Protein AF-A0A958IU65-F1 (afdb_monomer_lite)

Sequence (133 aa):
NYQGGKGWEYQDGKKAEGENRTDYEFRWTTRDATSGDDIDITVKVAGNLVSSFSTDYKVPKIYSKKSDSSVAEITSILLVLLIGIVTIVLAFKRWRAYELSFGFALGMGGLVAVLFGIFMYMELPSGMGWTIL

Foldseek 3Di:
DDDDPPFKDWDDWDWDDDPPWIKIKTWIWGADPPPRWIKIWIWIDTHPRTPDTDIDTPDPVVPVPPPPCPVVVVVVVVVVVVVVVVVVVVVVVVVVVVVDDPVNVVVVVVVVVVVVVVVCVVPPPPPPPDPPD

Secondary structure (DSSP, 8-state):
-----TTEEEEEEEEEEETTEEEEEEEEEEE-TTT--EEEEEEEEETTEEEEEEEEE---GGG-TTSSHHHHHHHHHHHHHHHHHHHHHHHHHHHHTT---HHHHHHHHHHHHHHHHHHHHHHS-TT-S----

Radius of gyration: 27.37 Å; chains: 1; bounding box: 64×42×70 Å

Structure (mmCIF, N/CA/C/O backbone):
data_AF-A0A958IU65-F1
#
_entry.id   AF-A0A958IU65-F1
#
loop_
_atom_site.group_PDB
_atom_site.id
_atom_site.type_symbol
_atom_site.label_atom_id
_atom_site.label_alt_id
_atom_site.label_comp_id
_atom_site.label_asym_id
_atom_site.label_entity_id
_atom_site.label_seq_id
_atom_site.pdbx_PDB_ins_code
_atom_site.Cartn_x
_atom_site.Cartn_y
_atom_site.Cartn_z
_atom_site.occupancy
_atom_site.B_iso_or_equiv
_atom_site.auth_seq_id
_atom_site.auth_comp_id
_atom_site.auth_asym_id
_atom_site.auth_atom_id
_atom_site.pdbx_PDB_model_num
ATOM 1 N N . ASN A 1 1 ? 27.412 -3.493 -39.521 1.00 37.69 1 ASN A N 1
ATOM 2 C CA . ASN A 1 1 ? 26.346 -2.490 -39.718 1.00 37.69 1 ASN A CA 1
ATOM 3 C C . ASN A 1 1 ? 25.019 -3.198 -39.893 1.00 37.69 1 ASN A C 1
ATOM 5 O O . ASN A 1 1 ? 24.671 -3.551 -41.010 1.00 37.69 1 ASN A O 1
ATOM 9 N N . TYR A 1 2 ? 24.322 -3.465 -38.789 1.00 40.84 2 TYR A N 1
ATOM 10 C CA . TYR A 1 2 ? 22.954 -3.978 -38.832 1.00 40.84 2 TYR A CA 1
ATOM 11 C C . TYR A 1 2 ? 22.015 -2.776 -38.851 1.00 40.84 2 TYR A C 1
ATOM 13 O O . TYR A 1 2 ? 21.949 -2.034 -37.876 1.00 40.84 2 TYR A O 1
ATOM 21 N N . GLN A 1 3 ? 21.349 -2.545 -39.981 1.00 44.38 3 GLN A N 1
ATOM 22 C CA . GLN A 1 3 ? 20.277 -1.558 -40.057 1.00 44.38 3 GLN A CA 1
ATOM 23 C C . GLN A 1 3 ? 18.984 -2.235 -39.601 1.00 44.38 3 GLN A C 1
ATOM 25 O O . GLN A 1 3 ? 18.494 -3.151 -40.262 1.00 44.38 3 GLN A O 1
ATOM 30 N N . GLY A 1 4 ? 18.485 -1.832 -38.431 1.00 45.00 4 GLY A N 1
ATOM 31 C CA . GLY A 1 4 ? 17.179 -2.252 -37.931 1.00 45.00 4 GLY A CA 1
ATOM 32 C C . GLY A 1 4 ? 16.066 -1.777 -38.866 1.00 45.00 4 GLY A C 1
ATOM 33 O O . GLY A 1 4 ? 16.177 -0.726 -39.498 1.00 45.00 4 GLY A O 1
ATOM 34 N N . GLY A 1 5 ? 15.003 -2.576 -38.991 1.00 48.91 5 GLY A N 1
ATOM 35 C CA . GLY A 1 5 ? 13.824 -2.224 -39.784 1.00 48.91 5 GLY A CA 1
ATOM 36 C C . GLY A 1 5 ? 13.196 -0.899 -39.334 1.00 48.91 5 GLY A C 1
ATOM 37 O O . GLY A 1 5 ? 13.427 -0.433 -38.221 1.00 48.91 5 GLY A O 1
ATOM 38 N N . LYS A 1 6 ? 12.405 -0.279 -40.220 1.00 54.84 6 LYS A N 1
ATOM 39 C CA . LYS A 1 6 ? 11.776 1.037 -40.007 1.00 54.84 6 LYS A CA 1
ATOM 40 C C . LYS A 1 6 ? 11.134 1.137 -38.612 1.00 54.84 6 LYS A C 1
ATOM 42 O O . LYS A 1 6 ? 10.155 0.446 -38.350 1.00 54.84 6 LYS A O 1
ATOM 47 N N . GLY A 1 7 ? 11.690 1.996 -37.755 1.00 59.06 7 GLY A N 1
ATOM 48 C CA . GLY A 1 7 ? 11.215 2.250 -36.386 1.00 59.06 7 GLY A CA 1
ATOM 49 C C . GLY A 1 7 ? 12.228 1.954 -35.273 1.00 59.06 7 GLY A C 1
ATOM 50 O O . GLY A 1 7 ? 11.996 2.364 -34.143 1.00 59.06 7 GLY A O 1
ATOM 51 N N . TRP A 1 8 ? 13.347 1.294 -35.588 1.00 57.72 8 TRP A N 1
ATOM 52 C CA . TRP A 1 8 ? 14.375 0.921 -34.613 1.00 57.72 8 TRP A CA 1
ATOM 53 C C . TRP A 1 8 ? 15.637 1.759 -34.804 1.00 57.72 8 TRP A C 1
ATOM 55 O O . TRP A 1 8 ? 16.311 1.635 -35.830 1.00 57.72 8 TRP A O 1
ATOM 65 N N . GLU A 1 9 ? 15.984 2.578 -33.813 1.00 70.06 9 GLU A N 1
ATOM 66 C CA . GLU A 1 9 ? 17.238 3.329 -33.809 1.00 70.06 9 GLU A CA 1
ATOM 67 C C . GLU A 1 9 ? 18.264 2.600 -32.935 1.00 70.06 9 GLU A C 1
ATOM 69 O O . GLU A 1 9 ? 18.077 2.401 -31.732 1.00 70.06 9 GLU A O 1
ATOM 74 N N . TYR A 1 10 ? 19.340 2.128 -33.567 1.00 64.94 10 TYR A N 1
ATOM 75 C CA . TYR A 1 10 ? 20.457 1.503 -32.868 1.00 64.94 10 TYR A CA 1
ATOM 76 C C . TYR A 1 10 ? 21.303 2.587 -32.202 1.00 64.94 10 TYR A C 1
ATOM 78 O O . TYR A 1 10 ? 21.844 3.448 -32.892 1.00 64.94 10 TYR A O 1
ATOM 86 N N . GLN A 1 11 ? 21.413 2.531 -30.876 1.00 67.81 11 GLN A N 1
ATOM 87 C CA . GLN A 1 11 ? 22.088 3.563 -30.087 1.00 67.81 11 GLN A CA 1
ATOM 88 C C . GLN A 1 11 ? 23.583 3.270 -29.954 1.00 67.81 11 GLN A C 1
ATOM 90 O O . GLN A 1 11 ? 24.422 4.085 -30.326 1.00 67.81 11 GLN A O 1
ATOM 95 N N . ASP A 1 12 ? 23.923 2.104 -29.403 1.00 61.41 12 ASP A N 1
ATOM 96 C CA . ASP A 1 12 ? 25.302 1.757 -29.069 1.00 61.41 12 ASP A CA 1
ATOM 97 C C . ASP A 1 12 ? 25.460 0.241 -28.895 1.00 61.41 12 ASP A C 1
ATOM 99 O O . ASP A 1 12 ? 24.513 -0.467 -28.527 1.00 61.41 12 ASP A O 1
ATOM 103 N N . GLY A 1 13 ? 26.674 -0.246 -29.144 1.00 60.38 13 GLY A N 1
ATOM 104 C CA . GLY A 1 13 ? 27.060 -1.635 -28.922 1.00 60.38 13 GLY A CA 1
ATOM 105 C C . GLY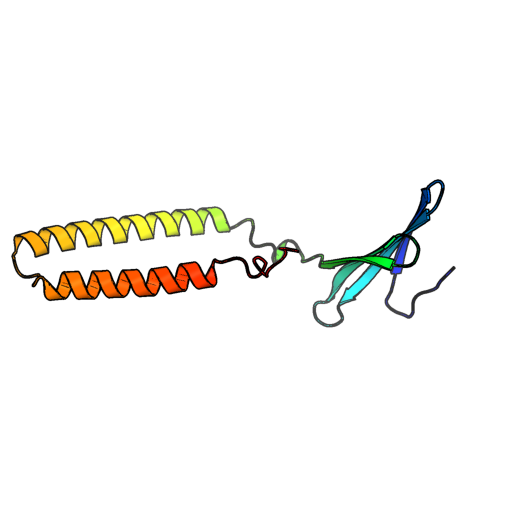 A 1 13 ? 28.391 -1.700 -28.214 1.00 60.38 13 GLY A C 1
ATOM 106 O O . GLY A 1 13 ? 29.425 -1.403 -28.812 1.00 60.38 13 GLY A O 1
ATOM 107 N N . LYS A 1 14 ? 28.380 -2.122 -26.951 1.00 67.56 14 LYS A N 1
ATOM 108 C CA . LYS A 1 14 ? 29.608 -2.280 -26.173 1.00 67.56 14 LYS A CA 1
ATOM 109 C C . LYS A 1 14 ? 30.051 -3.729 -26.205 1.00 67.56 14 LYS A C 1
ATOM 111 O O . LYS A 1 14 ? 29.274 -4.637 -25.919 1.00 67.56 14 LYS A O 1
ATOM 116 N N . LYS A 1 15 ? 31.320 -3.923 -26.555 1.00 68.31 15 LYS A N 1
ATOM 117 C CA . LYS A 1 15 ? 31.996 -5.217 -26.549 1.00 68.31 15 LYS A CA 1
ATOM 118 C C . LYS A 1 15 ? 32.989 -5.233 -25.396 1.00 68.31 15 LYS A C 1
ATOM 120 O O . LYS A 1 15 ? 33.847 -4.356 -25.323 1.00 68.31 15 LYS A O 1
ATOM 125 N N . ALA A 1 16 ? 32.876 -6.221 -24.519 1.00 67.38 16 ALA A N 1
ATOM 126 C CA . ALA A 1 16 ? 33.872 -6.496 -23.494 1.00 67.38 16 ALA A CA 1
ATOM 127 C C . ALA A 1 16 ? 34.495 -7.866 -23.776 1.00 67.38 16 ALA A C 1
ATOM 129 O O . ALA A 1 16 ? 33.805 -8.886 -23.788 1.00 67.38 16 ALA A O 1
ATOM 130 N N . GLU A 1 17 ? 35.797 -7.885 -24.050 1.00 55.12 17 GLU A N 1
ATOM 131 C CA . GLU A 1 17 ? 36.560 -9.115 -24.261 1.00 55.12 17 GLU A CA 1
ATOM 132 C C . GLU A 1 17 ? 37.249 -9.512 -22.954 1.00 55.12 17 GLU A C 1
ATOM 134 O O . GLU A 1 17 ? 38.076 -8.772 -22.425 1.00 55.12 17 GLU A O 1
ATOM 139 N N . GLY A 1 18 ? 36.879 -10.672 -22.418 1.00 59.31 18 GLY A N 1
ATOM 140 C CA . GLY A 1 18 ? 37.615 -11.366 -21.369 1.00 59.31 18 GLY A CA 1
ATOM 141 C C . GLY A 1 18 ? 38.482 -12.482 -21.953 1.00 59.31 18 GLY A C 1
ATOM 142 O O . GLY A 1 18 ? 38.281 -12.913 -23.086 1.00 59.31 18 GLY A O 1
ATOM 143 N N . GLU A 1 19 ? 39.409 -12.996 -21.146 1.00 55.31 19 GLU A N 1
ATOM 144 C CA . GLU A 1 19 ? 40.436 -13.976 -21.546 1.00 55.31 19 GLU A CA 1
ATOM 145 C C . GLU A 1 19 ? 39.869 -15.274 -22.165 1.00 55.31 19 GLU A C 1
ATOM 147 O O . GLU A 1 19 ? 40.542 -15.908 -22.968 1.00 55.31 19 GLU A O 1
ATOM 152 N N . ASN A 1 20 ? 38.612 -15.636 -21.859 1.00 57.50 20 ASN A N 1
ATOM 153 C CA . ASN A 1 20 ? 37.912 -16.814 -22.403 1.00 57.50 20 ASN A CA 1
ATOM 154 C C . ASN A 1 20 ? 36.436 -16.562 -22.798 1.00 57.50 20 ASN A C 1
ATOM 156 O O . ASN A 1 20 ? 35.690 -17.513 -23.040 1.00 57.50 20 ASN A O 1
ATOM 160 N N . ARG A 1 21 ? 35.964 -15.306 -22.834 1.00 61.78 21 ARG A N 1
ATOM 161 C CA . ARG A 1 21 ? 34.565 -14.989 -23.189 1.00 61.78 21 ARG A CA 1
ATOM 162 C C . ARG A 1 21 ? 34.425 -13.575 -23.736 1.00 61.78 21 ARG A C 1
ATOM 164 O O . ARG A 1 21 ? 35.033 -12.646 -23.218 1.00 61.78 21 ARG A O 1
ATOM 171 N N . THR A 1 22 ? 33.574 -13.406 -24.741 1.00 68.50 22 THR A N 1
ATOM 172 C CA . THR A 1 22 ? 33.177 -12.088 -25.242 1.00 68.50 22 THR A CA 1
ATOM 173 C C . THR A 1 22 ? 31.748 -11.785 -24.826 1.00 68.50 22 THR A C 1
ATOM 175 O O . THR A 1 22 ? 30.840 -12.565 -25.117 1.00 68.50 22 THR A O 1
ATOM 178 N N . ASP A 1 23 ? 31.559 -10.643 -24.178 1.00 74.38 23 ASP A N 1
ATOM 179 C CA . ASP A 1 23 ? 30.254 -10.149 -23.763 1.00 74.38 23 ASP A CA 1
ATOM 180 C C . ASP A 1 23 ? 29.844 -8.980 -24.667 1.00 74.38 23 ASP A C 1
ATOM 182 O O . ASP A 1 23 ? 30.654 -8.104 -24.995 1.00 74.38 23 ASP A O 1
ATOM 186 N N . TYR A 1 24 ? 28.578 -8.979 -25.079 1.00 73.12 24 TYR A N 1
ATOM 187 C CA . TYR A 1 24 ? 27.986 -7.955 -25.933 1.00 73.12 24 TYR A CA 1
ATOM 188 C C . TYR A 1 24 ? 26.821 -7.293 -25.211 1.00 73.12 24 TYR A C 1
ATOM 190 O O . TYR A 1 24 ? 25.949 -7.962 -24.659 1.00 73.12 24 TYR A O 1
ATOM 198 N N . GLU A 1 25 ? 26.778 -5.972 -25.257 1.00 75.69 25 GLU A N 1
ATOM 199 C CA . GLU A 1 25 ? 25.624 -5.191 -24.841 1.00 75.69 25 GLU A CA 1
ATOM 200 C C . GLU A 1 25 ? 25.094 -4.434 -26.050 1.00 75.69 25 GLU A C 1
ATOM 202 O O . GLU A 1 25 ? 25.817 -3.637 -26.644 1.00 75.69 25 GLU A O 1
ATOM 207 N N . PHE A 1 26 ? 23.836 -4.684 -26.398 1.00 77.38 26 PHE A N 1
ATOM 208 C CA . PHE A 1 26 ? 23.138 -4.010 -27.482 1.00 77.38 26 PHE A CA 1
ATOM 209 C C . PHE A 1 26 ? 22.026 -3.135 -26.912 1.00 77.38 26 PHE A C 1
ATOM 211 O O . PHE A 1 26 ? 21.247 -3.589 -26.067 1.00 77.38 26 PHE A O 1
ATOM 218 N N . ARG A 1 27 ? 21.945 -1.889 -27.385 1.00 75.06 27 ARG A N 1
ATOM 219 C CA . ARG A 1 27 ? 20.891 -0.944 -27.007 1.00 75.06 27 ARG A CA 1
ATOM 220 C C . ARG A 1 27 ? 20.145 -0.439 -28.232 1.00 75.06 27 ARG A C 1
ATOM 222 O O . ARG A 1 27 ? 20.755 0.044 -29.188 1.00 75.06 27 ARG A O 1
ATOM 229 N N . TRP A 1 28 ? 18.824 -0.499 -28.162 1.00 77.75 28 TRP A N 1
ATOM 230 C CA . TRP A 1 28 ? 17.920 0.038 -29.171 1.00 77.75 28 TRP A CA 1
ATOM 231 C C . TRP A 1 28 ? 16.912 0.967 -28.518 1.00 77.75 28 TRP A C 1
ATOM 233 O O . TRP A 1 28 ? 16.452 0.692 -27.415 1.00 77.75 28 TRP A O 1
ATOM 243 N N . THR A 1 29 ? 16.528 2.020 -29.224 1.00 76.75 29 THR A N 1
ATOM 244 C CA . THR A 1 29 ? 15.356 2.820 -28.871 1.00 76.75 29 THR A CA 1
ATOM 245 C C . THR A 1 29 ? 14.297 2.607 -29.948 1.00 76.75 29 THR A C 1
ATOM 247 O O . THR A 1 29 ? 14.593 2.654 -31.145 1.00 76.75 29 THR A O 1
ATOM 250 N N . THR A 1 30 ? 13.066 2.335 -29.530 1.00 77.50 30 THR A N 1
ATOM 251 C CA . THR A 1 30 ? 11.893 2.247 -30.406 1.00 77.50 30 THR A CA 1
ATOM 252 C C . THR A 1 30 ? 10.784 3.117 -29.847 1.00 77.50 30 THR A C 1
ATOM 254 O O . THR A 1 30 ? 10.714 3.344 -28.644 1.00 77.50 30 THR A O 1
ATOM 257 N N . ARG A 1 31 ? 9.887 3.584 -30.709 1.00 73.25 31 ARG A N 1
ATOM 258 C CA . ARG A 1 31 ? 8.703 4.326 -30.283 1.00 73.25 31 ARG A CA 1
ATOM 259 C C . ARG A 1 31 ? 7.509 3.388 -30.197 1.00 73.25 31 ARG A C 1
ATOM 261 O O . ARG A 1 31 ? 7.259 2.637 -31.141 1.00 73.25 31 ARG A O 1
ATOM 268 N N . ASP A 1 32 ? 6.779 3.417 -29.090 1.00 71.69 32 ASP A N 1
ATOM 269 C CA . ASP A 1 32 ? 5.525 2.677 -28.979 1.00 71.69 32 ASP A CA 1
ATOM 270 C C . ASP A 1 32 ? 4.481 3.287 -29.922 1.00 71.69 32 ASP A C 1
ATOM 272 O O . ASP A 1 32 ? 4.224 4.491 -29.897 1.00 71.69 32 ASP A O 1
ATOM 276 N N . ALA A 1 33 ? 3.852 2.451 -30.746 1.00 66.31 33 ALA A N 1
ATOM 277 C CA . ALA A 1 33 ? 2.788 2.879 -31.645 1.00 66.31 33 ALA A CA 1
ATOM 278 C C . ALA A 1 33 ? 1.504 3.289 -30.900 1.00 66.31 33 ALA A C 1
ATOM 280 O O . ALA A 1 33 ? 0.696 4.032 -31.455 1.00 66.31 33 ALA A O 1
ATOM 281 N N . THR A 1 34 ? 1.307 2.810 -29.666 1.00 65.25 34 THR A N 1
ATOM 282 C CA . THR A 1 34 ? 0.079 3.035 -28.888 1.00 65.25 34 THR A CA 1
ATOM 283 C C . THR A 1 34 ? 0.191 4.257 -27.984 1.00 65.25 34 THR A C 1
ATOM 285 O O . THR A 1 34 ? -0.688 5.116 -28.006 1.00 65.25 34 THR A O 1
ATOM 288 N N . SER A 1 35 ? 1.261 4.345 -27.188 1.00 63.47 35 SER A N 1
ATOM 289 C CA . SER A 1 35 ? 1.492 5.473 -26.273 1.00 63.47 35 SER A CA 1
ATOM 290 C C . SER A 1 35 ? 2.237 6.640 -26.926 1.00 63.47 35 SER A C 1
ATOM 292 O O . SER A 1 35 ? 2.112 7.776 -26.477 1.00 63.47 35 SER A O 1
ATOM 294 N N . GLY A 1 36 ? 2.971 6.398 -28.018 1.00 66.56 36 GLY A N 1
ATOM 295 C CA . GLY A 1 36 ? 3.824 7.407 -28.644 1.00 66.56 36 GLY A CA 1
ATOM 296 C C . GLY A 1 36 ? 5.087 7.731 -27.841 1.00 66.56 36 GLY A C 1
ATOM 297 O O . GLY A 1 36 ? 5.797 8.663 -28.234 1.00 66.56 36 GLY A O 1
ATOM 298 N N . ASP A 1 37 ? 5.357 6.981 -26.769 1.00 72.75 37 ASP A N 1
ATOM 299 C CA . ASP A 1 37 ? 6.510 7.136 -25.884 1.00 72.75 37 ASP A CA 1
ATOM 300 C C . ASP A 1 37 ? 7.736 6.376 -26.408 1.00 72.75 37 ASP A C 1
ATOM 302 O O . ASP A 1 37 ? 7.622 5.380 -27.134 1.00 72.75 37 ASP A O 1
ATOM 306 N N . ASP A 1 38 ? 8.923 6.847 -26.021 1.00 75.81 38 ASP A N 1
ATOM 307 C CA . ASP A 1 38 ? 10.183 6.180 -26.339 1.00 75.81 38 ASP A CA 1
ATOM 308 C C . ASP A 1 38 ? 10.421 5.010 -25.374 1.00 75.81 38 ASP A C 1
ATOM 310 O O . ASP A 1 38 ? 10.344 5.143 -24.148 1.00 75.81 38 ASP A O 1
ATOM 314 N N . ILE A 1 39 ? 10.753 3.858 -25.940 1.00 75.81 39 ILE A N 1
ATOM 315 C CA . ILE A 1 39 ? 11.102 2.632 -25.236 1.00 75.81 39 ILE A CA 1
ATOM 316 C C . ILE A 1 39 ? 12.572 2.338 -25.513 1.00 75.81 39 ILE A C 1
ATOM 318 O O . ILE A 1 39 ? 12.960 2.102 -26.659 1.00 75.81 39 ILE A O 1
ATOM 322 N N . ASP A 1 40 ? 13.379 2.294 -24.458 1.00 81.00 40 ASP A N 1
ATOM 323 C CA . ASP A 1 40 ? 14.762 1.839 -24.533 1.00 81.00 40 ASP A CA 1
ATOM 324 C C . ASP A 1 40 ? 14.820 0.335 -24.222 1.00 81.00 40 ASP A C 1
ATOM 326 O O . ASP A 1 40 ? 14.379 -0.129 -23.172 1.00 81.00 40 ASP A O 1
ATOM 330 N N . ILE A 1 41 ? 15.381 -0.451 -25.136 1.00 77.81 41 ILE A N 1
ATOM 331 C CA . ILE A 1 41 ? 15.561 -1.898 -25.007 1.00 77.81 41 ILE A CA 1
ATOM 332 C C . ILE A 1 41 ? 17.054 -2.182 -24.899 1.00 77.81 41 ILE A C 1
ATOM 334 O O . ILE A 1 41 ? 17.836 -1.815 -25.777 1.00 77.81 41 ILE A O 1
ATOM 338 N N . THR A 1 42 ? 17.453 -2.870 -23.831 1.00 79.44 42 THR A N 1
ATOM 339 C CA . THR A 1 42 ? 18.841 -3.291 -23.606 1.00 79.44 42 THR A CA 1
ATOM 340 C C . THR A 1 42 ? 18.918 -4.807 -23.534 1.00 79.44 42 THR A C 1
ATOM 342 O O . THR A 1 42 ? 18.260 -5.431 -22.700 1.00 79.44 42 THR A O 1
ATOM 345 N N . VAL A 1 43 ? 19.763 -5.404 -24.373 1.00 78.94 43 VAL A N 1
ATOM 346 C CA . VAL A 1 43 ? 20.038 -6.844 -24.363 1.00 78.94 43 VAL A CA 1
ATOM 347 C C . VAL A 1 43 ? 21.510 -7.073 -24.083 1.00 78.94 43 VAL A C 1
ATOM 349 O O . VAL A 1 43 ? 22.378 -6.559 -24.788 1.00 78.94 43 VAL A O 1
ATOM 352 N N . LYS A 1 44 ? 21.788 -7.873 -23.056 1.00 78.75 44 LYS A N 1
ATOM 353 C CA . LYS A 1 44 ? 23.134 -8.315 -22.702 1.00 78.75 44 LYS A CA 1
ATOM 354 C C . LYS A 1 44 ? 23.289 -9.783 -23.062 1.00 78.75 44 LYS A C 1
ATOM 356 O O . LYS A 1 44 ? 22.473 -10.621 -22.678 1.00 78.75 44 LYS A O 1
ATOM 361 N N . VAL A 1 45 ? 24.349 -10.087 -23.793 1.00 79.81 45 VAL A N 1
ATOM 362 C CA . VAL A 1 45 ? 24.733 -11.435 -24.202 1.00 79.81 45 VAL A CA 1
ATOM 363 C C . VAL A 1 45 ? 26.079 -11.739 -23.563 1.00 79.81 45 VAL A C 1
ATOM 365 O O . VAL A 1 45 ? 27.049 -11.022 -23.795 1.00 79.81 45 VAL A O 1
ATOM 368 N N . ALA A 1 46 ? 26.133 -12.783 -22.740 1.00 76.62 46 ALA A N 1
ATOM 369 C CA . ALA A 1 46 ? 27.360 -13.264 -22.120 1.00 76.62 46 ALA A CA 1
ATOM 370 C C . ALA A 1 46 ? 27.830 -14.532 -22.848 1.00 76.62 46 ALA A C 1
ATOM 372 O O . ALA A 1 46 ? 27.261 -15.613 -22.665 1.00 76.62 46 ALA A O 1
ATOM 373 N N . GLY A 1 47 ? 28.848 -14.414 -23.704 1.00 71.88 47 GLY A N 1
ATOM 374 C CA . GLY A 1 47 ? 29.265 -15.495 -24.601 1.00 71.88 47 GLY A CA 1
ATOM 375 C C . GLY A 1 47 ? 28.156 -15.890 -25.583 1.00 71.88 47 GLY A C 1
ATOM 376 O O . GLY A 1 47 ? 27.839 -15.133 -26.495 1.00 71.88 47 GLY A O 1
ATOM 377 N N . ASN A 1 48 ? 27.559 -17.071 -25.378 1.00 74.81 48 ASN A N 1
ATOM 378 C CA . ASN A 1 48 ? 26.519 -17.638 -26.253 1.00 74.81 48 ASN A CA 1
ATOM 379 C C . ASN A 1 48 ? 25.100 -17.543 -25.662 1.00 74.81 48 ASN A C 1
ATOM 381 O O . ASN A 1 48 ? 24.150 -18.030 -26.272 1.00 74.81 48 ASN A O 1
ATOM 385 N N . LEU A 1 49 ? 24.951 -16.979 -24.460 1.00 72.19 49 LEU A N 1
ATOM 386 C CA . LEU A 1 49 ? 23.685 -16.938 -23.730 1.00 72.19 49 LEU A CA 1
ATOM 387 C C . LEU A 1 49 ? 23.224 -15.494 -23.533 1.00 72.19 49 LEU A C 1
ATOM 389 O O . LEU A 1 49 ? 24.017 -14.620 -23.180 1.00 72.19 49 LEU A O 1
ATOM 393 N N . VAL A 1 50 ? 21.925 -15.249 -23.717 1.00 76.50 50 VAL A N 1
ATOM 394 C CA . VAL A 1 50 ? 21.303 -13.981 -23.314 1.00 76.50 50 VAL A CA 1
ATOM 395 C C . VAL A 1 50 ? 21.287 -13.945 -21.789 1.00 76.50 50 VAL A C 1
ATOM 397 O O . VAL A 1 50 ? 20.634 -14.770 -21.156 1.00 76.50 50 VAL A O 1
ATOM 400 N N . SER A 1 51 ? 22.044 -13.022 -21.200 1.00 75.62 51 SER A N 1
ATOM 401 C CA . SER A 1 51 ? 22.191 -12.905 -19.748 1.00 75.62 51 SER A CA 1
ATOM 402 C C . SER A 1 51 ? 21.163 -11.963 -19.134 1.00 75.62 51 SER A C 1
ATOM 404 O O . SER A 1 51 ? 20.781 -12.140 -17.980 1.00 75.62 51 SER A O 1
ATOM 406 N N . SER A 1 52 ? 20.709 -10.956 -19.884 1.00 71.75 52 SER A N 1
ATOM 407 C CA . SER A 1 52 ? 19.717 -9.998 -19.403 1.00 71.75 52 SER A CA 1
ATOM 408 C C . SER A 1 52 ? 18.981 -9.329 -20.560 1.00 71.75 52 SER A C 1
ATOM 410 O O . SER A 1 52 ? 19.583 -8.975 -21.576 1.00 71.75 52 SER A O 1
ATOM 412 N N . PHE A 1 53 ? 17.677 -9.141 -20.374 1.00 78.81 53 PHE A N 1
ATOM 413 C CA . PHE A 1 53 ? 16.796 -8.373 -21.243 1.00 78.81 53 PHE A CA 1
ATOM 414 C C . PHE A 1 53 ? 16.084 -7.328 -20.376 1.00 78.81 53 PHE A C 1
ATOM 416 O O . PHE A 1 53 ? 15.390 -7.699 -19.430 1.00 78.81 53 PHE A O 1
ATOM 423 N N . SER A 1 54 ? 16.281 -6.041 -20.672 1.00 72.06 54 SER A N 1
ATOM 424 C CA . SER A 1 54 ? 15.613 -4.924 -19.992 1.00 72.06 54 SER A CA 1
ATOM 425 C C . SER A 1 54 ? 14.853 -4.070 -20.994 1.00 72.06 54 SER A C 1
ATOM 427 O O . SER A 1 54 ? 15.303 -3.866 -22.124 1.00 72.06 54 SER A O 1
ATOM 429 N N . THR A 1 55 ? 13.702 -3.561 -20.569 1.00 74.19 55 THR A N 1
ATOM 430 C CA . THR A 1 55 ? 12.874 -2.629 -21.334 1.00 74.19 55 THR A CA 1
ATOM 431 C C . THR A 1 55 ? 12.490 -1.478 -20.420 1.00 74.19 55 THR A C 1
ATOM 433 O O . THR A 1 55 ? 11.755 -1.667 -19.453 1.00 74.19 55 THR A O 1
ATOM 436 N N . ASP A 1 56 ? 12.998 -0.294 -20.732 1.00 73.75 56 ASP A N 1
ATOM 437 C CA . ASP A 1 56 ? 12.796 0.929 -19.973 1.00 73.75 56 ASP A CA 1
ATOM 438 C C . ASP A 1 56 ? 11.883 1.866 -20.770 1.00 73.75 56 ASP A C 1
ATOM 440 O O . ASP A 1 56 ? 12.254 2.408 -21.811 1.00 73.75 56 ASP A O 1
ATOM 444 N N . TYR A 1 57 ? 10.659 2.052 -20.277 1.00 69.75 57 TYR A N 1
ATOM 445 C CA . TYR A 1 57 ? 9.698 2.986 -20.858 1.00 69.75 57 TYR A CA 1
ATOM 446 C C . TYR A 1 57 ? 10.011 4.393 -20.348 1.00 69.75 57 TYR A C 1
ATOM 448 O O . TYR A 1 57 ? 9.915 4.657 -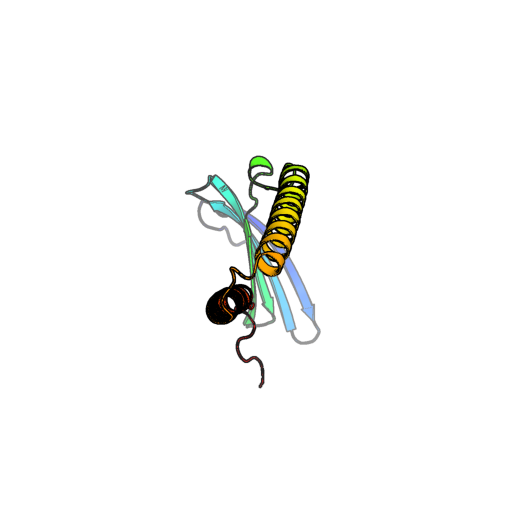19.144 1.00 69.75 57 TYR A O 1
ATOM 456 N N . LYS A 1 58 ? 10.355 5.326 -21.241 1.00 63.88 58 LYS A N 1
ATOM 457 C CA . LYS A 1 58 ? 10.496 6.743 -20.885 1.00 63.88 58 LYS A CA 1
ATOM 458 C C . LYS A 1 58 ? 9.115 7.371 -20.757 1.00 63.88 58 LYS A C 1
ATOM 460 O O . LYS A 1 58 ? 8.671 8.123 -21.615 1.00 63.88 58 LYS A O 1
ATOM 465 N N . VAL A 1 59 ? 8.442 7.077 -19.649 1.00 60.69 59 VAL A N 1
ATOM 466 C CA . VAL A 1 59 ? 7.159 7.698 -19.325 1.00 60.69 59 VAL A CA 1
ATOM 467 C C . VAL A 1 59 ? 7.382 9.207 -19.104 1.00 60.69 59 VAL A C 1
ATOM 469 O O . VAL A 1 59 ? 8.230 9.583 -18.283 1.00 60.69 59 VAL A O 1
ATOM 472 N N . PRO A 1 60 ? 6.642 10.098 -19.792 1.00 57.81 60 PRO A N 1
ATOM 473 C CA . PRO A 1 60 ? 6.749 11.538 -19.597 1.00 57.81 60 PRO A CA 1
ATOM 474 C C . PRO A 1 60 ? 6.575 11.917 -18.122 1.00 57.81 60 PRO A C 1
ATOM 476 O O . PRO A 1 60 ? 5.696 11.395 -17.434 1.00 57.81 60 PRO A O 1
ATOM 479 N N . LYS A 1 61 ? 7.363 12.887 -17.629 1.00 55.25 61 LYS A N 1
ATOM 480 C CA . LYS A 1 61 ? 7.303 13.360 -16.226 1.00 55.25 61 LYS A CA 1
ATOM 481 C C . LYS A 1 61 ? 5.894 13.753 -15.763 1.00 55.25 61 LYS A C 1
ATOM 483 O O . LYS A 1 61 ? 5.627 13.694 -14.572 1.00 55.25 61 LYS A O 1
ATOM 488 N N . ILE A 1 62 ? 5.008 14.104 -16.693 1.00 55.41 62 ILE A N 1
ATOM 489 C CA . ILE A 1 62 ? 3.602 14.460 -16.452 1.00 55.41 62 ILE A CA 1
ATOM 490 C C . ILE A 1 62 ? 2.804 13.288 -15.848 1.00 55.41 62 ILE A C 1
ATOM 492 O O . ILE A 1 62 ? 1.891 13.505 -15.059 1.00 55.41 62 ILE A O 1
ATOM 496 N N . TYR A 1 63 ? 3.177 12.046 -16.170 1.00 57.28 63 TYR A N 1
ATOM 497 C CA . TYR A 1 63 ? 2.595 10.829 -15.592 1.00 57.28 63 TYR A CA 1
ATOM 498 C C . TYR A 1 63 ? 3.436 10.254 -14.445 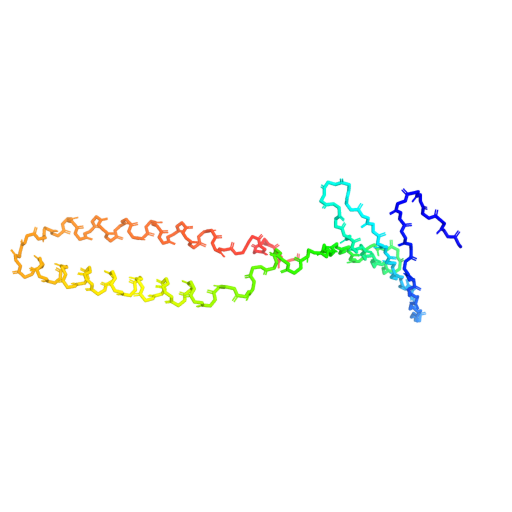1.00 57.28 63 TYR A C 1
ATOM 500 O O . TYR A 1 63 ? 3.023 9.296 -13.788 1.00 57.28 63 TYR A O 1
ATOM 508 N N . SER A 1 64 ? 4.609 10.835 -14.165 1.00 55.41 64 SE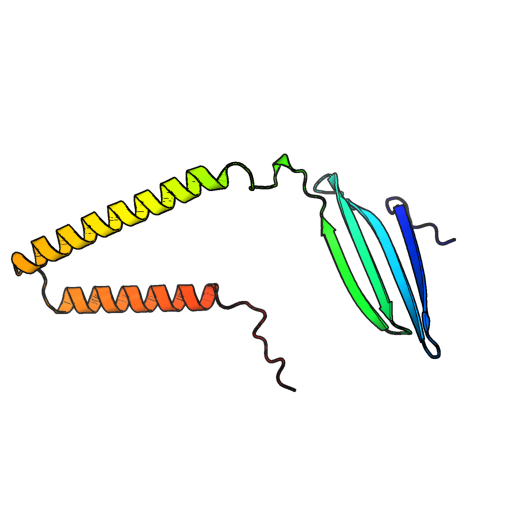R A N 1
ATOM 509 C CA . SER A 1 64 ? 5.378 10.505 -12.971 1.00 55.41 64 SER A CA 1
ATOM 510 C C . SER A 1 64 ? 4.635 11.085 -11.770 1.00 55.41 64 SER A C 1
ATOM 512 O O . SER A 1 64 ? 4.765 12.264 -11.453 1.00 55.41 64 SER A O 1
ATOM 514 N N . LYS A 1 65 ? 3.818 10.251 -11.116 1.00 55.06 65 LYS A N 1
ATOM 515 C CA . LYS A 1 65 ? 3.039 10.549 -9.899 1.00 55.06 65 LYS A CA 1
ATOM 516 C C . LYS A 1 65 ? 3.925 10.861 -8.676 1.00 55.06 65 LYS A C 1
ATOM 518 O O . LYS A 1 65 ? 3.723 10.299 -7.606 1.00 55.06 65 LYS A O 1
ATOM 523 N N . LYS A 1 66 ? 4.956 11.695 -8.816 1.00 52.12 66 LYS A N 1
ATOM 524 C CA . LYS A 1 66 ? 5.954 11.941 -7.769 1.00 52.12 66 LYS A CA 1
ATOM 525 C C . LYS A 1 66 ? 5.856 13.326 -7.126 1.00 52.12 66 LYS A C 1
ATOM 527 O O . LYS A 1 66 ? 6.468 13.508 -6.083 1.00 52.12 66 LYS A O 1
ATOM 532 N N . SER A 1 67 ? 5.099 14.285 -7.674 1.00 51.44 67 SER A N 1
ATOM 533 C CA . SER A 1 67 ? 5.061 15.648 -7.103 1.00 51.44 67 SER A CA 1
ATOM 534 C C . SER A 1 67 ? 3.892 15.934 -6.157 1.00 51.44 67 SER A C 1
ATOM 536 O O . SER A 1 67 ? 4.083 16.694 -5.216 1.00 51.44 67 SER A O 1
ATOM 538 N N . ASP A 1 68 ? 2.731 15.295 -6.333 1.00 53.25 68 ASP A N 1
ATOM 539 C CA . ASP A 1 68 ? 1.534 15.626 -5.529 1.00 53.25 68 ASP A CA 1
ATOM 540 C C . ASP A 1 68 ? 1.235 14.594 -4.425 1.00 53.25 68 ASP A C 1
ATOM 542 O O . ASP A 1 68 ? 0.321 14.774 -3.619 1.00 53.25 68 ASP A O 1
ATOM 546 N N . SER A 1 69 ? 2.034 13.519 -4.355 1.00 59.12 69 SER A N 1
ATOM 547 C CA . SER A 1 69 ? 1.853 12.429 -3.386 1.00 59.12 69 SER A CA 1
ATOM 548 C C . SER A 1 69 ? 2.002 12.912 -1.950 1.00 59.12 69 SER A C 1
ATOM 550 O O . SER A 1 69 ? 1.227 12.505 -1.100 1.00 59.12 69 SER A O 1
ATOM 552 N N . SER A 1 70 ? 2.941 13.817 -1.657 1.00 67.62 70 SER A N 1
ATOM 553 C CA . SER A 1 70 ? 3.301 14.106 -0.264 1.00 67.62 70 SER A CA 1
ATOM 554 C C . SER A 1 70 ? 2.165 14.737 0.541 1.00 67.62 70 SER A C 1
ATOM 556 O O . SER A 1 70 ? 1.946 14.341 1.680 1.00 67.62 70 SER A O 1
ATOM 558 N N . VAL A 1 71 ? 1.404 15.680 -0.026 1.00 74.56 71 VAL A N 1
ATOM 559 C CA . VAL A 1 71 ? 0.285 16.301 0.706 1.00 74.56 71 VAL A CA 1
ATOM 560 C C . VAL A 1 71 ? -0.873 15.319 0.842 1.00 74.56 71 VAL A C 1
ATOM 562 O O . VAL A 1 71 ? -1.386 15.149 1.943 1.00 74.56 71 VAL A O 1
ATOM 565 N N . ALA A 1 72 ? -1.247 14.632 -0.241 1.00 75.56 72 ALA A N 1
ATOM 566 C CA . ALA A 1 72 ? -2.328 13.649 -0.216 1.00 75.56 72 ALA A CA 1
ATOM 567 C C . ALA A 1 72 ? -2.030 12.487 0.747 1.00 75.56 72 ALA A C 1
ATOM 569 O O . ALA A 1 72 ? -2.904 12.063 1.500 1.00 75.56 72 ALA A O 1
ATOM 570 N N . GLU A 1 73 ? -0.786 12.019 0.774 1.00 77.25 73 GLU A N 1
ATOM 571 C CA . GLU A 1 73 ? -0.303 10.959 1.653 1.00 77.25 73 GLU A CA 1
ATOM 572 C C . GLU A 1 73 ? -0.312 11.413 3.116 1.00 77.25 73 GLU A C 1
ATOM 574 O O . GLU A 1 73 ? -0.913 10.743 3.955 1.00 77.25 73 GLU A O 1
ATOM 579 N N . ILE A 1 74 ? 0.212 12.606 3.422 1.00 83.81 74 ILE A N 1
ATOM 580 C CA . ILE A 1 74 ? 0.144 13.181 4.775 1.00 83.81 74 ILE A CA 1
ATOM 581 C C . ILE A 1 74 ? -1.314 13.353 5.221 1.00 83.81 74 ILE A C 1
ATOM 583 O O . ILE A 1 74 ? -1.672 12.955 6.330 1.00 83.81 74 ILE A O 1
ATOM 587 N N . THR A 1 75 ? -2.182 13.903 4.368 1.00 83.25 75 THR A N 1
ATOM 588 C CA . THR A 1 75 ? -3.612 14.054 4.671 1.00 83.25 75 THR A CA 1
ATOM 589 C C . THR A 1 75 ? -4.280 12.700 4.905 1.00 83.25 75 THR A C 1
ATOM 591 O O . THR A 1 75 ? -5.069 12.571 5.841 1.00 83.25 75 THR A O 1
ATOM 594 N N . SER A 1 76 ? -3.943 11.678 4.116 1.00 83.31 76 SER A N 1
ATOM 595 C CA . SER A 1 76 ? -4.486 10.329 4.287 1.00 83.31 76 SER A CA 1
ATOM 596 C C . SER A 1 76 ? -4.066 9.708 5.622 1.00 83.31 76 SER A C 1
ATOM 598 O O . SER A 1 76 ? -4.909 9.167 6.336 1.00 83.31 76 SER A O 1
ATOM 600 N N . ILE A 1 77 ? -2.801 9.876 6.020 1.00 87.44 77 ILE A N 1
ATOM 601 C CA . ILE A 1 77 ? -2.272 9.379 7.295 1.00 87.44 77 ILE A CA 1
ATOM 602 C C . ILE A 1 77 ? -2.990 10.061 8.462 1.00 87.44 77 ILE A C 1
ATOM 604 O O . ILE A 1 77 ? -3.437 9.393 9.396 1.00 87.44 77 ILE A O 1
ATOM 608 N N . LEU A 1 78 ? -3.149 11.387 8.400 1.00 90.94 78 LEU A N 1
ATOM 609 C CA . LEU A 1 78 ? -3.853 12.154 9.428 1.00 90.94 78 LEU A CA 1
ATOM 610 C C . LEU A 1 78 ? -5.327 11.745 9.541 1.00 90.94 78 LEU A C 1
ATOM 612 O O . LEU A 1 78 ? -5.840 11.611 10.653 1.00 90.94 78 LEU A O 1
ATOM 616 N N . LEU A 1 79 ? -6.000 11.508 8.412 1.00 91.19 79 LEU A N 1
ATOM 617 C CA . LEU A 1 79 ? -7.388 11.051 8.384 1.00 91.19 79 LEU A CA 1
ATOM 618 C C . LEU A 1 79 ? -7.531 9.667 9.032 1.00 91.19 79 LEU A C 1
ATOM 620 O O . LEU A 1 79 ? -8.403 9.474 9.878 1.00 91.19 79 LEU A O 1
ATOM 624 N N . VAL A 1 80 ? -6.661 8.720 8.672 1.00 92.12 80 VAL A N 1
ATOM 625 C CA . VAL A 1 80 ? -6.664 7.364 9.241 1.00 92.12 80 VAL A CA 1
ATOM 626 C C . VAL A 1 80 ? -6.406 7.407 10.746 1.00 92.12 80 VAL A C 1
ATOM 628 O O . VAL A 1 80 ? -7.119 6.749 11.503 1.00 92.12 80 VAL A O 1
ATOM 631 N N . LEU A 1 81 ? -5.456 8.229 11.204 1.00 92.12 81 LEU A N 1
ATOM 632 C CA . LEU A 1 81 ? -5.201 8.439 12.631 1.00 92.12 81 LEU A CA 1
ATOM 633 C C . LEU A 1 81 ? -6.425 9.000 13.357 1.00 92.12 81 LEU A C 1
ATOM 635 O O . LEU A 1 81 ? -6.795 8.489 14.412 1.00 92.12 81 LEU A O 1
ATOM 639 N N . LEU A 1 82 ? -7.079 10.017 12.792 1.00 93.06 82 LEU A N 1
ATOM 640 C CA . LEU A 1 82 ? -8.273 10.618 13.381 1.00 93.06 82 LEU A CA 1
ATOM 641 C C . LEU A 1 82 ? -9.411 9.598 13.493 1.00 93.06 82 LEU A C 1
ATOM 643 O O . LEU A 1 82 ? -10.008 9.465 14.562 1.00 93.06 82 LEU A O 1
ATOM 647 N N . ILE A 1 83 ? -9.679 8.840 12.427 1.00 92.56 83 ILE A N 1
ATOM 648 C CA . ILE A 1 83 ? -10.685 7.769 12.428 1.00 92.56 83 ILE A CA 1
ATOM 649 C C . ILE A 1 83 ? -10.324 6.701 13.465 1.00 92.56 83 ILE A C 1
ATOM 651 O O . ILE A 1 83 ? -11.199 6.249 14.207 1.00 92.56 83 ILE A O 1
ATOM 655 N N . GLY A 1 84 ? -9.046 6.333 13.566 1.00 91.62 84 GLY A N 1
ATOM 656 C CA . GLY A 1 84 ? -8.541 5.404 14.573 1.00 91.62 84 GLY A CA 1
ATOM 657 C C . GLY A 1 84 ? -8.824 5.887 15.994 1.00 91.62 84 GLY A C 1
ATOM 658 O O . GLY A 1 84 ? -9.423 5.156 16.781 1.00 91.62 84 GLY A O 1
ATOM 659 N N . ILE A 1 85 ? -8.489 7.140 16.310 1.00 91.81 85 ILE A N 1
ATOM 660 C CA . ILE A 1 85 ? -8.745 7.744 17.626 1.00 91.81 85 ILE A CA 1
ATOM 661 C C . ILE A 1 85 ? -10.245 7.766 17.932 1.00 91.81 85 ILE A C 1
ATOM 663 O O . ILE A 1 85 ? -10.650 7.333 19.010 1.00 91.81 85 ILE A O 1
ATOM 667 N N . VAL A 1 86 ? -11.085 8.216 16.994 1.00 90.75 86 VAL A N 1
ATOM 668 C CA . VAL A 1 86 ? -12.547 8.241 17.175 1.00 90.75 86 VAL A CA 1
ATOM 669 C C . VAL A 1 86 ? -13.083 6.833 17.424 1.00 90.75 86 VAL A C 1
ATOM 671 O O . VAL A 1 86 ? -13.867 6.631 18.350 1.00 90.75 86 VAL A O 1
ATOM 674 N N . THR A 1 87 ? -12.626 5.847 16.655 1.00 87.62 87 THR A N 1
ATOM 675 C CA . THR A 1 87 ? -13.039 4.446 16.805 1.00 87.62 87 THR A CA 1
ATOM 676 C C . THR A 1 87 ? -12.632 3.893 18.166 1.00 87.62 87 THR A C 1
ATOM 678 O O . THR A 1 87 ? -13.452 3.269 18.835 1.00 87.62 87 THR A O 1
ATOM 681 N N . ILE A 1 88 ? -11.408 4.174 18.620 1.00 88.31 88 ILE A N 1
ATOM 682 C CA . ILE A 1 88 ? -10.918 3.779 19.945 1.00 88.31 88 ILE A CA 1
ATOM 683 C C . ILE A 1 88 ? -11.770 4.427 21.041 1.00 88.31 88 ILE A C 1
ATOM 685 O O . ILE A 1 88 ? -12.252 3.732 21.933 1.00 88.31 88 ILE A O 1
ATOM 689 N N . VAL A 1 89 ? -12.023 5.736 20.966 1.00 87.75 89 VAL A N 1
ATOM 690 C CA . VAL A 1 89 ? -12.846 6.457 21.951 1.00 87.75 89 VAL A CA 1
ATOM 691 C C . VAL A 1 89 ? -14.270 5.903 21.994 1.00 87.75 89 VAL A C 1
ATOM 693 O O . VAL A 1 89 ? -14.811 5.686 23.080 1.00 87.75 89 VAL A O 1
ATOM 696 N N . LEU A 1 90 ? -14.880 5.631 20.838 1.00 83.75 90 LEU A N 1
ATOM 697 C CA . LEU A 1 90 ? -16.205 5.017 20.754 1.00 83.75 90 LEU A CA 1
ATOM 698 C C . LEU A 1 90 ? -16.204 3.594 21.316 1.00 83.75 90 LEU A C 1
ATOM 700 O O . LEU A 1 90 ? -17.117 3.246 22.065 1.00 83.75 90 LEU A O 1
ATOM 704 N N . ALA A 1 91 ? -15.175 2.799 21.021 1.00 81.38 91 ALA A N 1
ATOM 705 C CA . ALA A 1 91 ? -15.013 1.459 21.568 1.00 81.38 91 ALA A CA 1
ATOM 706 C C . ALA A 1 91 ? -14.897 1.495 23.098 1.00 81.38 91 ALA A C 1
ATOM 708 O O . ALA A 1 91 ? -15.629 0.776 23.769 1.00 81.38 91 ALA A O 1
ATOM 709 N N . PHE A 1 92 ? -14.077 2.386 23.667 1.00 82.75 92 PHE A N 1
ATOM 710 C CA . PHE A 1 92 ? -13.962 2.564 25.120 1.00 82.75 92 PHE A CA 1
ATOM 711 C C . PHE A 1 92 ? -15.256 3.073 25.759 1.00 82.75 92 PHE A C 1
ATOM 713 O O . PHE A 1 92 ? -15.673 2.573 26.806 1.00 82.75 92 PHE A O 1
ATOM 720 N N . LYS A 1 93 ? -15.928 4.046 25.132 1.00 80.44 93 LYS A N 1
ATOM 721 C CA . LYS A 1 93 ? -17.212 4.568 25.619 1.00 80.44 93 LYS A CA 1
ATOM 722 C C . LYS A 1 93 ? -18.271 3.466 25.651 1.00 80.44 93 LYS A C 1
ATOM 724 O O . LYS A 1 93 ? -19.013 3.363 26.626 1.00 80.44 93 LYS A O 1
ATOM 729 N N . ARG A 1 94 ? -18.316 2.625 24.617 1.00 77.69 94 ARG A N 1
ATOM 730 C CA . ARG A 1 94 ? -19.290 1.537 24.488 1.00 77.69 94 ARG A CA 1
ATOM 731 C C . ARG A 1 94 ? -18.937 0.310 25.329 1.00 77.69 94 ARG A C 1
ATOM 733 O O . ARG A 1 94 ? -19.836 -0.330 25.864 1.00 77.69 94 ARG A O 1
ATOM 740 N N . TRP A 1 95 ? -17.648 0.050 25.540 1.00 71.56 95 TRP A N 1
ATOM 741 C CA . TRP A 1 95 ? -17.158 -0.907 26.534 1.00 71.56 95 TRP A CA 1
ATOM 742 C C . TRP A 1 95 ? -17.643 -0.522 27.931 1.00 71.56 95 TRP A C 1
ATOM 744 O O . TRP A 1 95 ? -18.192 -1.353 28.648 1.00 71.56 95 TRP A O 1
ATOM 754 N N . ARG A 1 96 ? -17.501 0.754 28.319 1.00 73.38 96 ARG A N 1
ATOM 755 C CA . ARG A 1 96 ? -17.962 1.242 29.629 1.00 73.38 96 ARG A CA 1
ATOM 756 C C . ARG A 1 96 ? -19.485 1.173 29.785 1.00 73.38 96 ARG A C 1
ATOM 758 O O . ARG A 1 96 ? -19.964 1.012 30.902 1.00 73.38 96 ARG A O 1
ATOM 765 N N . ALA A 1 97 ? -20.228 1.273 28.685 1.00 75.31 97 ALA A N 1
ATOM 766 C CA . ALA A 1 97 ? -21.679 1.106 28.664 1.00 75.31 97 ALA A CA 1
ATOM 767 C C . ALA A 1 97 ? -22.138 -0.368 28.748 1.00 75.31 97 ALA A C 1
ATOM 769 O O . ALA A 1 97 ? -23.339 -0.608 28.770 1.00 75.31 97 ALA A O 1
ATOM 770 N N . TYR A 1 98 ? -21.218 -1.347 28.795 1.00 65.56 98 TYR A N 1
ATOM 771 C CA . TYR A 1 98 ? -21.505 -2.793 28.814 1.00 65.56 98 TYR A CA 1
ATOM 772 C C . TYR A 1 98 ? -22.379 -3.304 27.646 1.00 65.56 98 TYR A C 1
ATOM 774 O O . TYR A 1 98 ? -22.872 -4.427 27.680 1.00 65.56 98 TYR A O 1
ATOM 782 N N . GLU A 1 99 ? -22.535 -2.521 26.575 1.00 66.69 99 GLU A N 1
ATOM 783 C CA . GLU A 1 99 ? -23.328 -2.911 25.399 1.00 66.69 99 GLU A CA 1
ATOM 784 C C . GLU A 1 99 ? -22.592 -3.878 24.462 1.00 66.69 99 GLU A C 1
ATOM 786 O O . GLU A 1 99 ? -23.216 -4.516 23.612 1.00 66.69 99 GLU A O 1
ATOM 791 N N . LEU A 1 100 ? -21.264 -3.978 24.571 1.00 67.06 100 LEU A N 1
ATOM 792 C CA . LEU A 1 100 ? -20.497 -4.917 23.759 1.00 67.06 100 LEU A CA 1
ATOM 793 C C . LEU A 1 100 ? -20.541 -6.306 24.392 1.00 67.06 100 LEU A C 1
ATOM 795 O O . LEU A 1 100 ? -19.816 -6.607 25.339 1.00 67.06 100 LEU A O 1
ATOM 799 N N . SER A 1 101 ? -21.362 -7.179 23.815 1.00 77.25 101 SER A N 1
ATOM 800 C CA . SER A 1 101 ? -21.256 -8.609 24.069 1.00 77.25 101 SER A CA 1
ATOM 801 C C . SER A 1 101 ? -19.878 -9.112 23.623 1.00 77.25 101 SER A C 1
ATOM 803 O O . SER A 1 101 ? -19.341 -8.694 22.594 1.00 77.25 101 SER A O 1
ATOM 805 N N . PHE A 1 102 ? -19.300 -10.044 24.382 1.00 76.75 102 PHE A N 1
ATOM 806 C CA . PHE A 1 102 ? -18.021 -10.686 24.049 1.00 76.75 102 PHE A CA 1
ATOM 807 C C . PHE A 1 102 ? -18.006 -11.255 22.617 1.00 76.75 102 PHE A C 1
ATOM 809 O O . PHE A 1 102 ? -16.991 -11.188 21.927 1.00 76.75 102 PHE A O 1
ATOM 816 N N . GLY A 1 103 ? -19.162 -11.721 22.127 1.00 80.12 103 GLY A N 1
ATOM 817 C CA . GLY A 1 103 ? -19.330 -12.199 20.754 1.00 80.12 103 GLY A CA 1
ATOM 818 C C . GLY A 1 103 ? -19.066 -11.137 19.681 1.00 80.12 103 GLY A C 1
ATOM 819 O O . GLY A 1 103 ? -18.495 -11.462 18.644 1.00 80.12 103 GLY A O 1
ATOM 820 N N . PHE A 1 104 ? -19.398 -9.864 19.929 1.00 81.88 104 PHE A N 1
ATOM 821 C CA . PHE A 1 104 ? -19.092 -8.782 18.988 1.00 81.88 104 PHE A CA 1
ATOM 822 C C . PHE A 1 104 ? -17.583 -8.522 18.894 1.00 81.88 104 PHE A C 1
ATOM 824 O O . PHE A 1 104 ? -17.053 -8.353 17.796 1.00 81.88 104 PHE A O 1
ATOM 831 N N . ALA A 1 105 ? -16.876 -8.544 20.028 1.00 80.19 105 ALA A N 1
ATOM 832 C CA . ALA A 1 105 ? -15.422 -8.391 20.052 1.00 80.19 105 ALA A CA 1
ATOM 833 C C . ALA A 1 105 ? -14.722 -9.541 19.311 1.00 80.19 105 ALA A C 1
ATOM 835 O O . ALA A 1 105 ? -13.803 -9.308 18.527 1.00 80.19 105 ALA A O 1
ATOM 836 N N . LEU A 1 106 ? -15.200 -10.771 19.510 1.00 85.56 106 LEU A N 1
ATOM 837 C CA . LEU A 1 106 ? -14.660 -11.965 18.861 1.00 85.56 106 LEU A CA 1
ATOM 838 C C . LEU A 1 106 ? -14.930 -11.966 17.348 1.00 85.56 106 LEU A C 1
ATOM 840 O O . LEU A 1 106 ? -14.033 -12.276 16.566 1.00 85.56 106 LEU A O 1
ATOM 844 N N . GLY A 1 107 ? -16.125 -11.536 16.928 1.00 89.44 107 GLY A N 1
ATOM 845 C CA . GLY A 1 107 ? -16.473 -11.363 15.516 1.00 89.44 107 GLY A CA 1
ATOM 846 C C . GLY A 1 107 ? -15.625 -10.296 14.821 1.00 89.44 107 GLY A C 1
ATOM 847 O O . GLY A 1 107 ? -15.070 -10.554 13.754 1.00 89.44 107 GLY A O 1
ATOM 848 N N . MET A 1 108 ? -15.455 -9.125 15.444 1.00 85.62 108 MET A N 1
ATOM 849 C CA . MET A 1 108 ? -14.598 -8.063 14.903 1.00 85.62 108 MET A CA 1
ATOM 850 C C . MET A 1 108 ? -13.126 -8.476 14.857 1.00 85.62 108 MET A C 1
ATOM 852 O O . MET A 1 108 ? -12.467 -8.241 13.848 1.00 85.62 108 MET A O 1
ATOM 856 N N . GLY A 1 109 ? -12.614 -9.131 15.902 1.00 88.62 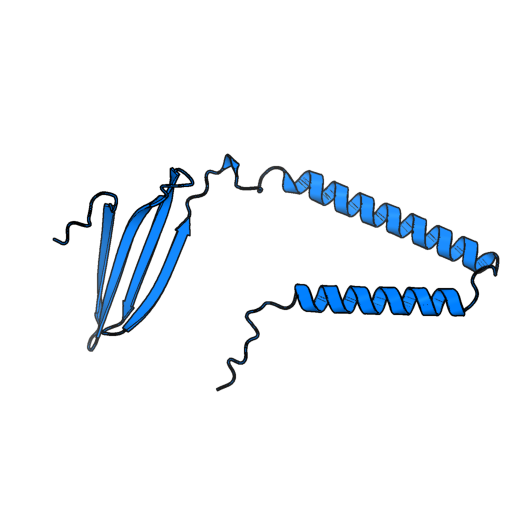109 GLY A N 1
ATOM 857 C CA . GLY A 1 109 ? -11.248 -9.657 15.914 1.00 88.62 109 GLY A CA 1
ATOM 858 C C . GLY A 1 109 ? -11.007 -10.676 14.798 1.00 88.62 109 GLY A C 1
ATOM 859 O O . GLY A 1 109 ? -10.008 -10.583 14.088 1.00 88.62 109 GLY A O 1
ATOM 860 N N . GLY A 1 110 ? -11.952 -11.597 14.585 1.00 92.50 110 GLY A N 1
ATOM 861 C CA . GLY A 1 110 ? -11.893 -12.564 13.487 1.00 92.50 110 GLY A CA 1
ATOM 862 C C . GLY A 1 110 ? -11.910 -11.898 12.111 1.00 92.50 110 GLY A C 1
ATOM 863 O O . GLY A 1 110 ? -11.089 -12.228 11.259 1.00 92.50 110 GLY A O 1
ATOM 864 N N . LEU A 1 111 ? -12.788 -10.913 11.905 1.00 92.38 111 LEU A N 1
ATOM 865 C CA . LEU A 1 111 ? -12.855 -10.156 10.654 1.00 92.38 111 LEU A CA 1
ATOM 866 C C . LEU A 1 111 ? -11.531 -9.436 10.357 1.00 92.38 111 LEU A C 1
ATOM 868 O O . LEU A 1 111 ? -11.022 -9.523 9.241 1.00 92.38 111 LEU A O 1
ATOM 872 N N . VAL A 1 112 ? -10.949 -8.768 11.359 1.00 92.69 112 VAL A N 1
ATOM 873 C CA . VAL A 1 112 ? -9.650 -8.089 11.230 1.00 92.69 112 VAL A CA 1
ATOM 874 C C . VAL A 1 112 ? -8.544 -9.087 10.888 1.00 92.69 112 VAL A C 1
ATOM 876 O O . VAL A 1 112 ? -7.740 -8.809 10.001 1.00 92.69 112 VAL A O 1
ATOM 879 N N . ALA A 1 113 ? -8.523 -10.260 11.525 1.00 92.06 113 ALA A N 1
ATOM 880 C CA . ALA A 1 113 ? -7.533 -11.296 11.239 1.00 92.06 113 ALA A CA 1
ATOM 881 C C . ALA A 1 113 ? -7.621 -11.812 9.791 1.00 92.06 113 ALA A C 1
ATOM 883 O O . ALA A 1 113 ? -6.593 -11.971 9.136 1.00 92.06 113 ALA A O 1
ATOM 884 N N . VAL A 1 114 ? -8.835 -12.020 9.267 1.00 94.75 114 VAL A N 1
ATOM 885 C CA . VAL A 1 114 ? -9.047 -12.448 7.873 1.00 94.75 114 VAL A CA 1
ATOM 886 C C . VAL A 1 114 ? -8.576 -11.376 6.893 1.00 94.75 114 VAL A C 1
ATOM 888 O O . VAL A 1 114 ? -7.820 -11.680 5.972 1.00 94.75 114 VAL A O 1
ATOM 891 N N . LEU A 1 115 ? -8.976 -10.120 7.104 1.00 92.69 115 LEU A N 1
ATOM 892 C CA . LEU A 1 115 ? -8.564 -9.006 6.246 1.00 92.69 115 LEU A CA 1
ATOM 893 C C . LEU A 1 115 ? -7.045 -8.815 6.259 1.00 92.69 115 LEU A C 1
ATOM 895 O O . LEU A 1 115 ? -6.441 -8.618 5.207 1.00 92.69 115 LEU A O 1
ATOM 899 N N . PHE A 1 116 ? -6.423 -8.930 7.431 1.00 90.19 116 PHE A N 1
ATOM 900 C CA . PHE A 1 116 ? -4.974 -8.854 7.567 1.00 90.19 116 PHE A CA 1
ATOM 901 C C . PHE A 1 116 ? -4.263 -10.006 6.843 1.00 90.19 116 PHE A C 1
ATOM 903 O O . PHE A 1 116 ? -3.251 -9.784 6.184 1.00 90.19 116 PHE A O 1
ATOM 910 N N . GLY A 1 117 ? -4.808 -11.224 6.905 1.00 91.38 117 GLY A N 1
ATOM 911 C CA . GLY A 1 117 ? -4.288 -12.366 6.152 1.00 91.38 117 GLY A CA 1
ATOM 912 C C . GLY A 1 117 ? -4.329 -12.145 4.637 1.00 91.38 117 GLY A C 1
ATOM 913 O O . GLY A 1 117 ? -3.352 -12.436 3.951 1.00 91.38 117 GLY A O 1
ATOM 914 N N . ILE A 1 118 ? -5.424 -11.576 4.120 1.00 90.38 118 ILE A N 1
ATOM 915 C CA . ILE A 1 118 ? -5.551 -11.214 2.698 1.00 90.38 118 ILE A CA 1
ATOM 916 C C . ILE A 1 118 ? -4.529 -10.138 2.327 1.00 90.38 118 ILE A C 1
ATOM 918 O O . ILE A 1 118 ? -3.848 -10.273 1.315 1.00 90.38 118 ILE A O 1
ATOM 922 N N . PHE A 1 119 ? -4.397 -9.100 3.152 1.00 86.69 119 PHE A N 1
ATOM 923 C CA . PHE A 1 119 ? -3.420 -8.035 2.940 1.00 86.69 119 PHE A CA 1
ATOM 924 C C . PHE A 1 119 ? -1.993 -8.596 2.855 1.00 86.69 119 PHE A C 1
ATOM 926 O O . PHE A 1 119 ? -1.310 -8.378 1.862 1.00 86.69 119 PHE A O 1
ATOM 933 N N . MET A 1 120 ? -1.588 -9.425 3.823 1.00 86.94 120 MET A N 1
ATOM 934 C CA . MET A 1 120 ? -0.299 -10.131 3.802 1.00 86.94 120 MET A CA 1
ATOM 935 C C . MET A 1 120 ? -0.111 -10.989 2.547 1.00 86.94 120 MET A C 1
ATOM 937 O O . MET A 1 120 ? 0.975 -11.009 1.977 1.00 86.94 120 MET A O 1
ATOM 941 N N . TYR A 1 121 ? -1.156 -11.690 2.102 1.00 85.06 121 TYR A N 1
ATOM 942 C CA . TYR A 1 121 ? -1.103 -12.487 0.877 1.00 85.06 121 TYR A CA 1
ATOM 943 C C . TYR A 1 121 ? -0.886 -11.630 -0.379 1.00 85.06 121 TYR A C 1
ATOM 945 O O . TYR A 1 121 ? -0.167 -12.047 -1.281 1.00 85.06 121 TYR A O 1
ATOM 953 N N . MET A 1 122 ? -1.484 -10.439 -0.439 1.00 82.50 122 MET A N 1
ATOM 954 C CA . MET A 1 122 ? -1.326 -9.516 -1.567 1.00 82.50 122 MET A CA 1
ATOM 955 C C . MET A 1 122 ? 0.017 -8.779 -1.551 1.00 82.50 122 MET A C 1
ATOM 957 O O . MET A 1 122 ? 0.562 -8.496 -2.615 1.00 82.50 122 MET A O 1
ATOM 961 N N . GLU A 1 123 ? 0.540 -8.470 -0.364 1.00 80.62 123 GLU A N 1
ATOM 962 C CA . GLU A 1 123 ? 1.812 -7.763 -0.191 1.00 80.62 123 GLU A CA 1
ATOM 963 C C . GLU A 1 123 ? 3.027 -8.692 -0.304 1.00 80.62 123 GLU A C 1
ATOM 965 O O . GLU A 1 123 ? 4.146 -8.223 -0.517 1.00 80.62 123 GLU A O 1
ATOM 970 N N . LEU A 1 124 ? 2.823 -10.008 -0.155 1.00 79.00 124 LEU A N 1
ATOM 971 C CA . LEU A 1 124 ? 3.860 -11.008 -0.374 1.00 79.00 124 LEU A CA 1
ATOM 972 C C . LEU A 1 124 ? 4.408 -10.834 -1.798 1.00 79.00 124 LEU A C 1
ATOM 974 O O . LEU A 1 124 ? 3.675 -11.043 -2.769 1.00 79.00 124 LEU A O 1
ATOM 978 N N . PRO A 1 125 ? 5.693 -10.460 -1.951 1.00 68.19 125 PRO A N 1
ATOM 979 C CA . PRO A 1 125 ? 6.285 -10.297 -3.263 1.00 68.19 125 PRO A CA 1
ATOM 980 C C . PRO A 1 125 ? 6.132 -11.608 -4.030 1.00 68.19 125 PRO A C 1
ATOM 982 O O . PRO A 1 125 ? 6.614 -12.653 -3.587 1.00 68.19 125 PRO A O 1
ATOM 985 N N . SER A 1 126 ? 5.529 -11.552 -5.217 1.00 62.91 126 SER A N 1
ATOM 986 C CA . SER A 1 126 ? 5.404 -12.690 -6.141 1.00 62.91 126 SER A CA 1
ATOM 987 C C . SER A 1 126 ? 6.756 -13.284 -6.583 1.00 62.91 126 SER A C 1
ATOM 989 O O . SER A 1 126 ? 6.791 -14.265 -7.320 1.00 62.91 126 SER A O 1
ATOM 991 N N . GLY A 1 127 ? 7.872 -12.714 -6.110 1.00 54.56 127 GLY A N 1
ATOM 992 C CA . GLY A 1 127 ? 9.239 -13.193 -6.283 1.00 54.56 127 GLY A CA 1
ATOM 993 C C . GLY A 1 127 ? 9.740 -14.179 -5.221 1.00 54.56 127 GLY A C 1
ATOM 994 O O . GLY A 1 127 ? 10.857 -14.661 -5.366 1.00 54.56 127 GLY A O 1
ATOM 995 N N . MET A 1 128 ? 8.963 -14.547 -4.192 1.00 53.75 128 MET A N 1
ATOM 996 C CA . MET A 1 128 ? 9.334 -15.658 -3.290 1.00 53.75 128 MET A CA 1
ATOM 997 C C . MET A 1 128 ? 8.977 -17.029 -3.899 1.00 53.75 128 MET A C 1
ATOM 999 O O . MET A 1 128 ? 8.521 -17.948 -3.222 1.00 53.75 128 MET A O 1
ATOM 1003 N N . GLY A 1 129 ? 9.152 -17.165 -5.213 1.00 50.59 129 GLY A N 1
ATOM 1004 C CA . GLY A 1 129 ? 9.113 -18.450 -5.888 1.00 50.59 129 GLY A CA 1
ATOM 1005 C C . GLY A 1 129 ? 10.439 -19.154 -5.657 1.00 50.59 129 GLY A C 1
ATOM 1006 O O . GLY A 1 129 ? 11.415 -18.798 -6.297 1.00 50.59 129 GLY A O 1
ATOM 1007 N N . TRP A 1 130 ? 10.468 -20.104 -4.723 1.00 54.78 130 TRP A N 1
ATOM 1008 C CA . TRP A 1 130 ? 11.319 -21.303 -4.717 1.00 54.78 130 TRP A CA 1
ATOM 1009 C C . TRP A 1 130 ? 12.661 -21.256 -5.481 1.00 54.78 130 TRP A C 1
ATOM 1011 O O . TRP A 1 130 ? 12.974 -22.186 -6.215 1.00 54.78 130 TRP A O 1
ATOM 1021 N N . THR A 1 131 ? 13.512 -20.250 -5.277 1.00 55.16 131 THR A N 1
ATOM 1022 C CA . THR A 1 131 ? 14.943 -20.372 -5.593 1.00 55.16 131 THR A CA 1
ATOM 1023 C C . THR A 1 131 ? 15.655 -20.909 -4.359 1.00 55.16 131 THR A C 1
ATOM 1025 O O . THR A 1 131 ? 16.470 -20.231 -3.735 1.00 55.16 131 THR A O 1
ATOM 1028 N N . ILE A 1 132 ? 15.275 -22.119 -3.954 1.00 57.22 132 ILE A N 1
ATOM 1029 C CA . ILE A 1 132 ? 16.161 -22.993 -3.197 1.00 57.22 132 ILE A CA 1
ATOM 1030 C C . ILE A 1 132 ? 16.413 -24.178 -4.123 1.00 57.22 132 ILE A C 1
ATOM 1032 O O . ILE A 1 132 ? 15.464 -24.901 -4.430 1.00 57.22 132 ILE A O 1
ATOM 1036 N N . LEU A 1 133 ? 17.693 -24.326 -4.487 1.00 42.47 133 LEU A N 1
ATOM 1037 C CA . LEU A 1 133 ? 18.354 -25.302 -5.371 1.00 42.47 133 LEU A CA 1
ATOM 1038 C C . LEU A 1 133 ? 18.743 -24.755 -6.747 1.00 42.47 133 LEU A C 1
ATOM 1040 O O . LEU A 1 133 ? 17.853 -24.479 -7.576 1.00 42.47 133 LEU A O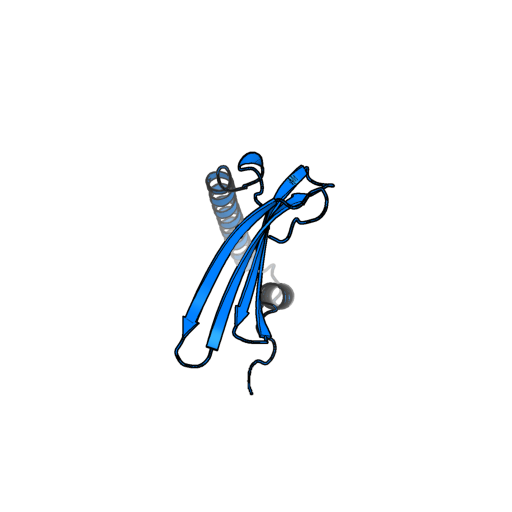 1
#

pLDDT: mean 72.75, std 13.49, range [37.69, 94.75]